Protein AF-A0A971U131-F1 (afdb_monomer_lite)

Sequence (62 aa):
QPATVSVDALGGRELDGIVERIGTIAGDRRGDTVYQVIISLQDADVSTLRWGMSAYVTIKVR

Structure (mmCIF, N/CA/C/O backbone):
data_AF-A0A971U131-F1
#
_entry.id   AF-A0A971U131-F1
#
loop_
_atom_site.group_PDB
_atom_site.id
_atom_site.type_symbol
_atom_site.label_atom_id
_atom_site.label_alt_id
_atom_site.label_comp_id
_atom_site.label_asym_id
_atom_site.label_entity_id
_atom_site.label_seq_id
_atom_site.pdbx_PDB_ins_code
_atom_site.Cartn_x
_atom_site.Cartn_y
_atom_site.Cartn_z
_atom_site.occupancy
_atom_site.B_iso_or_equiv
_atom_site.auth_seq_id
_atom_site.auth_comp_id
_atom_site.auth_asym_id
_atom_site.auth_atom_id
_atom_site.pdbx_PDB_model_num
ATOM 1 N N . GLN A 1 1 ? -9.137 0.271 -6.514 1.00 95.06 1 GLN A N 1
ATOM 2 C CA . GLN A 1 1 ? -8.491 -0.997 -6.121 1.00 95.06 1 GLN A CA 1
ATOM 3 C C . GLN A 1 1 ? -8.102 -0.903 -4.644 1.00 95.06 1 GLN A C 1
ATOM 5 O O . GLN A 1 1 ? -7.238 -0.084 -4.340 1.00 95.06 1 GLN A O 1
ATOM 10 N N . PRO A 1 2 ? -8.778 -1.626 -3.730 1.00 96.56 2 PRO A N 1
ATOM 11 C CA . PRO A 1 2 ? -8.546 -1.515 -2.285 1.00 96.56 2 PRO A CA 1
ATOM 12 C C . PRO A 1 2 ? -7.213 -2.128 -1.843 1.00 96.56 2 PRO A C 1
ATOM 14 O O . PRO A 1 2 ? -6.782 -3.149 -2.389 1.00 96.56 2 PRO A O 1
ATOM 17 N N . ALA A 1 3 ? -6.605 -1.538 -0.819 1.00 96.94 3 ALA A N 1
ATOM 18 C CA . ALA A 1 3 ? -5.410 -2.047 -0.166 1.00 96.94 3 ALA A CA 1
ATOM 19 C C . ALA A 1 3 ? -5.488 -1.846 1.354 1.00 96.94 3 ALA A C 1
ATOM 21 O O . ALA A 1 3 ? -6.096 -0.892 1.828 1.00 96.94 3 ALA A O 1
ATOM 22 N N . THR A 1 4 ? -4.840 -2.734 2.097 1.00 96.31 4 THR A N 1
ATOM 23 C CA . THR A 1 4 ? -4.608 -2.601 3.537 1.00 96.31 4 THR A CA 1
ATOM 24 C C . THR A 1 4 ? -3.123 -2.341 3.745 1.00 96.31 4 THR A C 1
ATOM 26 O O . THR A 1 4 ? -2.287 -3.066 3.201 1.00 96.31 4 THR A O 1
ATOM 29 N N . VAL A 1 5 ? -2.789 -1.289 4.486 1.00 94.94 5 VAL A N 1
ATOM 30 C CA . VAL A 1 5 ? -1.415 -0.836 4.721 1.00 94.94 5 VAL A CA 1
ATOM 31 C C . VAL A 1 5 ? -1.113 -0.920 6.211 1.00 94.94 5 VAL A C 1
ATOM 33 O O . VAL A 1 5 ? -1.850 -0.373 7.017 1.00 94.94 5 VAL A O 1
ATOM 36 N N . SER A 1 6 ? -0.013 -1.562 6.582 1.00 94.44 6 SER A N 1
ATOM 37 C CA . SER A 1 6 ? 0.487 -1.615 7.955 1.00 94.44 6 SER A CA 1
ATOM 38 C C . SER A 1 6 ? 1.881 -1.007 7.999 1.00 94.44 6 SER A C 1
ATOM 40 O O . SER A 1 6 ? 2.788 -1.487 7.323 1.00 94.44 6 SER A O 1
ATOM 42 N N . VAL A 1 7 ? 2.067 0.047 8.790 1.00 91.69 7 VAL A N 1
ATOM 43 C CA . VAL A 1 7 ? 3.370 0.709 8.942 1.00 91.69 7 VAL A CA 1
ATOM 44 C C . VAL A 1 7 ? 4.110 0.085 10.121 1.00 91.69 7 VAL A C 1
ATOM 46 O O . VAL A 1 7 ? 3.598 0.090 11.241 1.00 91.69 7 VAL A O 1
ATOM 49 N N . ASP A 1 8 ? 5.332 -0.400 9.894 1.00 89.25 8 ASP A N 1
ATOM 50 C CA . ASP A 1 8 ? 6.105 -1.134 10.911 1.00 89.25 8 ASP A CA 1
ATOM 51 C C . ASP A 1 8 ? 6.317 -0.302 12.182 1.00 89.25 8 ASP A C 1
ATOM 53 O O . ASP A 1 8 ? 6.185 -0.787 13.305 1.00 89.25 8 ASP A O 1
ATOM 57 N N . ALA A 1 9 ? 6.57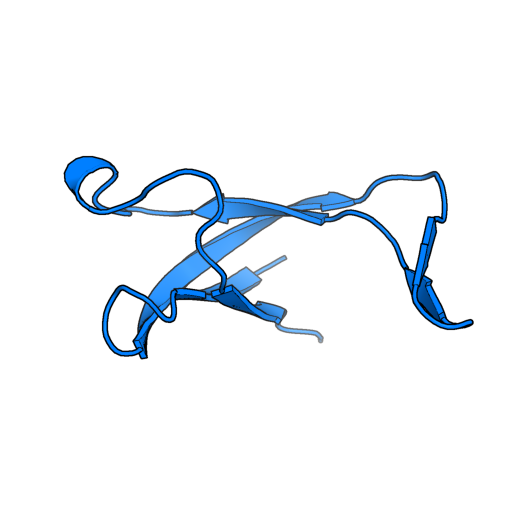5 0.995 12.000 1.00 88.38 9 ALA A N 1
ATOM 58 C CA . ALA A 1 9 ? 6.798 1.943 13.087 1.00 88.38 9 ALA A CA 1
ATOM 59 C C . ALA A 1 9 ? 5.539 2.248 13.923 1.00 88.38 9 ALA A C 1
ATOM 61 O O . ALA A 1 9 ? 5.663 2.788 15.019 1.00 88.38 9 ALA A O 1
ATOM 62 N N . LEU A 1 10 ? 4.339 1.911 13.434 1.00 86.81 10 LEU A N 1
ATOM 63 C CA . LEU A 1 10 ? 3.067 2.118 14.139 1.00 86.81 10 LEU A CA 1
ATOM 64 C C . LEU A 1 10 ? 2.587 0.859 14.877 1.00 86.81 10 LEU A C 1
ATOM 66 O O . LEU A 1 10 ? 1.415 0.762 15.236 1.00 86.81 10 LEU A O 1
ATOM 70 N N . GLY A 1 11 ? 3.475 -0.118 15.092 1.00 83.81 11 GLY A N 1
ATOM 71 C CA . GLY A 1 11 ? 3.157 -1.325 15.856 1.00 83.81 11 GLY A CA 1
ATOM 72 C C . GLY A 1 11 ? 2.150 -2.240 15.159 1.00 83.81 11 GLY A C 1
ATOM 73 O O . GLY A 1 11 ? 1.370 -2.907 15.830 1.00 83.81 11 GLY A O 1
ATOM 74 N N . GLY A 1 12 ? 2.142 -2.251 13.822 1.00 78.94 12 GLY A N 1
ATOM 75 C CA . GLY A 1 12 ? 1.265 -3.127 13.042 1.00 78.94 12 GLY A CA 1
ATOM 76 C C . GLY A 1 12 ? -0.173 -2.624 12.886 1.00 78.94 12 GLY A C 1
ATOM 77 O O . GLY A 1 12 ? -1.056 -3.406 12.546 1.00 78.94 12 GLY A O 1
ATOM 78 N N . ARG A 1 13 ? -0.442 -1.339 13.159 1.00 87.62 13 ARG A N 1
ATOM 79 C CA . ARG A 1 13 ? -1.768 -0.754 12.930 1.00 87.62 13 ARG A CA 1
ATOM 80 C C . ARG A 1 13 ? -2.105 -0.762 11.440 1.00 87.62 13 ARG A C 1
ATOM 82 O O . ARG A 1 13 ? -1.355 -0.213 10.632 1.00 87.62 13 ARG A O 1
ATOM 89 N N . GLU A 1 14 ? -3.259 -1.330 11.113 1.00 91.81 14 GLU A N 1
ATOM 90 C CA . GLU A 1 14 ? -3.783 -1.349 9.752 1.00 91.81 14 GLU A CA 1
ATOM 91 C C . GLU A 1 14 ? -4.476 -0.027 9.407 1.00 91.81 14 GLU A C 1
ATOM 93 O O . GLU A 1 14 ? -5.230 0.541 10.201 1.00 91.81 14 GLU A O 1
ATOM 98 N N . LEU A 1 15 ? -4.189 0.455 8.205 1.00 93.25 15 LEU A N 1
ATOM 99 C CA . LEU A 1 15 ? -4.758 1.634 7.579 1.00 93.25 15 LEU A CA 1
ATOM 100 C C . LEU A 1 15 ? -5.400 1.214 6.261 1.00 93.25 15 LEU A C 1
ATOM 102 O O . LEU A 1 15 ? -4.819 0.446 5.484 1.00 93.25 15 LEU A O 1
ATOM 106 N N . ASP A 1 16 ? -6.579 1.758 5.992 1.00 95.38 16 ASP A N 1
ATOM 107 C CA . ASP A 1 16 ? -7.236 1.568 4.710 1.00 95.38 16 ASP A CA 1
ATOM 108 C C . ASP A 1 16 ? -6.577 2.444 3.644 1.00 95.38 16 ASP A C 1
ATOM 110 O O . ASP A 1 16 ? -6.214 3.601 3.870 1.00 95.38 16 ASP A O 1
ATOM 114 N N . GLY A 1 17 ? -6.411 1.879 2.452 1.00 95.50 17 GLY A N 1
ATOM 115 C CA . GLY A 1 17 ? -5.790 2.557 1.329 1.00 95.50 17 GLY A CA 1
ATOM 116 C C . GLY A 1 17 ? -6.449 2.228 -0.001 1.00 95.50 17 GLY A C 1
ATOM 117 O O . GLY A 1 17 ? -7.099 1.195 -0.191 1.00 95.50 17 GLY A O 1
ATOM 118 N N . ILE A 1 18 ? -6.256 3.123 -0.963 1.00 96.88 18 ILE A N 1
ATOM 119 C CA . ILE A 1 18 ? -6.716 2.952 -2.339 1.00 96.88 18 ILE A CA 1
ATOM 120 C C . ILE A 1 18 ? -5.522 3.137 -3.266 1.00 96.88 18 ILE A C 1
ATOM 122 O O . ILE A 1 18 ? -4.823 4.145 -3.193 1.00 96.88 18 ILE A O 1
ATOM 126 N N . VAL A 1 19 ? -5.293 2.169 -4.158 1.00 96.56 19 VAL A N 1
ATOM 127 C CA . VAL A 1 19 ? -4.310 2.335 -5.236 1.00 96.56 19 VAL A CA 1
ATOM 128 C C . VAL A 1 19 ? -4.793 3.450 -6.158 1.00 96.56 19 VAL A C 1
ATOM 130 O O . VAL A 1 19 ? -5.826 3.311 -6.815 1.00 96.56 19 VAL A O 1
ATOM 133 N N . GLU A 1 20 ? -4.035 4.540 -6.190 1.00 97.06 20 GLU A N 1
ATOM 134 C CA . GLU A 1 20 ? -4.323 5.734 -6.980 1.00 97.06 20 GLU A CA 1
ATOM 13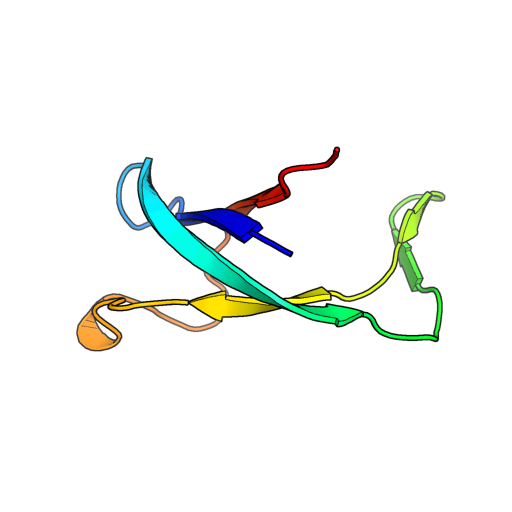5 C C . GLU A 1 20 ? -3.680 5.638 -8.363 1.00 97.06 20 GLU A C 1
ATOM 137 O O . GLU A 1 20 ? -4.302 5.949 -9.378 1.00 97.06 20 GLU A O 1
ATOM 142 N N . ARG A 1 21 ? -2.428 5.167 -8.417 1.00 96.88 21 ARG A N 1
ATOM 143 C CA . ARG A 1 21 ? -1.667 5.082 -9.663 1.00 96.88 21 ARG A CA 1
ATOM 144 C C . ARG A 1 21 ? -0.658 3.947 -9.635 1.00 96.88 21 ARG A C 1
ATOM 146 O O . ARG A 1 21 ? -0.030 3.683 -8.614 1.00 96.88 21 ARG A O 1
ATOM 153 N N . ILE A 1 22 ? -0.447 3.341 -10.799 1.00 96.81 22 ILE A N 1
ATOM 154 C CA . ILE A 1 22 ? 0.658 2.419 -11.062 1.00 96.81 22 ILE A CA 1
ATOM 155 C C . ILE A 1 22 ? 1.559 3.080 -12.109 1.00 96.81 22 ILE A C 1
ATOM 157 O O . ILE A 1 22 ? 1.079 3.595 -13.121 1.00 96.81 22 ILE A O 1
ATOM 161 N N . GLY A 1 23 ? 2.859 3.136 -11.836 1.00 96.38 23 GLY A N 1
ATOM 162 C CA . GLY A 1 23 ? 3.856 3.624 -12.780 1.00 96.38 23 GLY A CA 1
ATOM 163 C C . GLY A 1 23 ? 3.918 2.726 -14.014 1.00 96.38 23 GLY A C 1
ATOM 164 O O . GLY A 1 23 ? 3.772 1.515 -13.914 1.00 96.38 23 GLY A O 1
ATOM 165 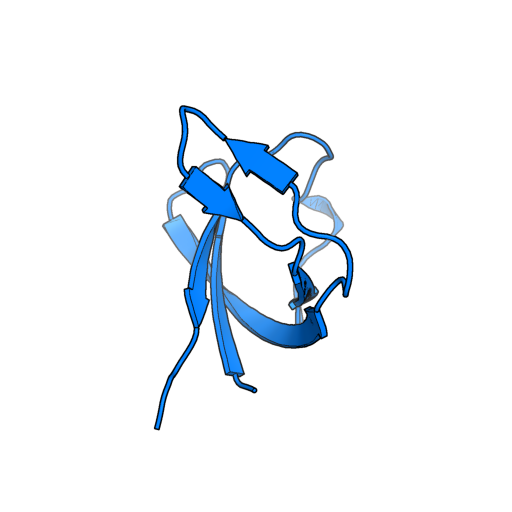N N . THR A 1 24 ? 4.143 3.318 -15.184 1.00 96.00 24 THR A N 1
ATOM 166 C CA . THR A 1 24 ? 4.233 2.587 -16.462 1.00 96.00 24 THR A CA 1
ATOM 167 C C . THR A 1 24 ? 5.655 2.152 -16.806 1.00 96.00 24 THR A C 1
ATOM 169 O O . THR A 1 24 ? 5.857 1.409 -17.761 1.00 96.00 24 THR A O 1
ATOM 172 N N . ILE A 1 25 ? 6.641 2.626 -16.043 1.00 96.31 25 ILE A N 1
ATOM 173 C CA . ILE A 1 25 ? 8.052 2.293 -16.215 1.00 96.31 25 ILE A CA 1
ATOM 174 C C . ILE A 1 25 ? 8.411 1.232 -15.180 1.00 96.31 25 ILE A C 1
ATOM 176 O O . ILE A 1 25 ? 8.223 1.439 -13.979 1.00 96.31 25 ILE A O 1
ATOM 180 N N . ALA A 1 26 ? 8.921 0.109 -15.671 1.00 96.06 26 ALA A N 1
ATOM 181 C CA . ALA A 1 26 ? 9.462 -0.959 -14.851 1.00 96.06 26 ALA A CA 1
ATOM 182 C C . ALA A 1 26 ? 10.772 -0.527 -14.173 1.00 96.06 26 ALA A C 1
ATOM 184 O O . ALA A 1 26 ? 11.621 0.119 -14.788 1.00 96.06 26 ALA A O 1
ATOM 185 N N . GLY A 1 27 ? 10.941 -0.920 -12.916 1.00 95.81 27 GLY A N 1
ATOM 186 C CA . GLY A 1 27 ? 12.209 -0.898 -12.197 1.00 95.81 27 GLY A CA 1
ATOM 187 C C . GLY A 1 27 ? 12.759 -2.309 -12.005 1.00 95.81 27 GLY A C 1
ATOM 188 O O . GLY A 1 27 ? 12.021 -3.288 -12.104 1.00 95.81 27 GLY A O 1
ATOM 189 N N . ASP A 1 28 ? 14.049 -2.398 -11.688 1.00 96.38 28 ASP A N 1
ATOM 190 C CA . ASP A 1 28 ? 14.693 -3.637 -11.247 1.00 96.38 28 ASP A CA 1
ATOM 191 C C . ASP A 1 28 ? 14.896 -3.608 -9.730 1.00 96.38 28 ASP A C 1
ATOM 193 O O . ASP A 1 28 ? 15.345 -2.604 -9.163 1.00 96.38 28 ASP A O 1
ATOM 197 N N . ARG A 1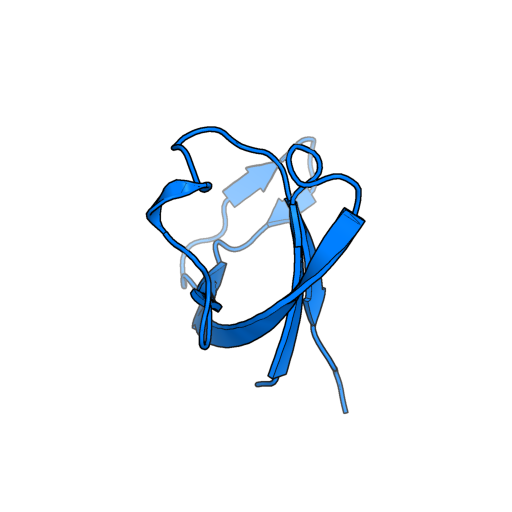 29 ? 14.575 -4.714 -9.059 1.00 94.81 29 ARG A N 1
ATOM 198 C CA . ARG A 1 29 ? 14.920 -4.921 -7.655 1.00 94.81 29 ARG A CA 1
ATOM 199 C C . ARG A 1 29 ? 15.392 -6.349 -7.446 1.00 94.81 29 ARG A C 1
ATOM 201 O O . ARG A 1 29 ? 14.585 -7.258 -7.328 1.00 94.81 29 ARG A O 1
ATOM 208 N N . ARG A 1 30 ? 16.711 -6.525 -7.314 1.00 94.19 30 ARG A N 1
ATOM 209 C CA . ARG A 1 30 ? 17.349 -7.841 -7.099 1.00 94.19 30 ARG A CA 1
ATOM 210 C C . ARG A 1 30 ? 16.994 -8.851 -8.204 1.00 94.19 30 ARG A C 1
ATOM 212 O O . ARG A 1 30 ? 16.857 -10.035 -7.919 1.00 94.19 30 ARG A O 1
ATOM 219 N N . GLY A 1 31 ? 16.875 -8.376 -9.446 1.00 95.56 31 GLY A N 1
ATOM 220 C CA . GLY A 1 31 ? 16.493 -9.197 -10.596 1.00 95.56 31 GLY A CA 1
ATOM 221 C C . GLY A 1 31 ? 14.984 -9.333 -10.811 1.00 95.56 31 GLY A C 1
ATOM 222 O O . GLY A 1 31 ? 14.577 -9.872 -11.838 1.00 95.56 31 GLY A O 1
ATOM 223 N N . ASP A 1 32 ? 14.154 -8.822 -9.895 1.00 96.62 32 ASP A N 1
ATOM 224 C CA . ASP A 1 32 ? 12.708 -8.761 -10.093 1.00 96.62 32 ASP A CA 1
ATOM 225 C C . ASP A 1 32 ? 12.311 -7.486 -10.839 1.00 96.62 32 ASP A C 1
ATOM 227 O O . ASP A 1 32 ? 12.767 -6.383 -10.526 1.00 96.62 32 ASP A O 1
ATOM 231 N N . THR A 1 33 ? 11.381 -7.630 -11.786 1.00 96.38 33 THR A N 1
ATO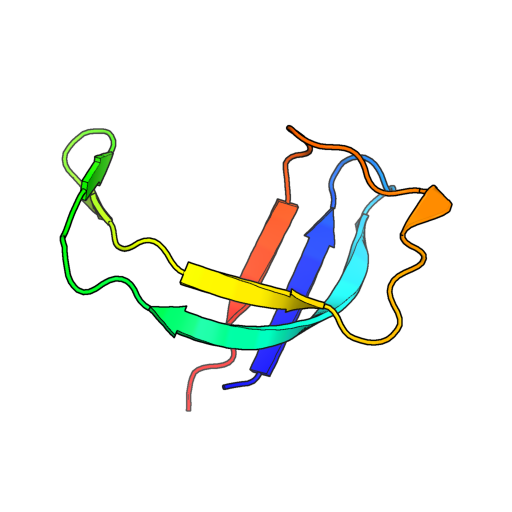M 232 C CA . THR A 1 33 ? 10.709 -6.491 -12.417 1.00 96.38 33 THR A CA 1
ATOM 233 C C . THR A 1 33 ? 9.623 -5.959 -11.490 1.00 96.38 33 THR A C 1
ATOM 235 O O . THR A 1 33 ? 8.638 -6.644 -11.214 1.00 96.38 33 THR A O 1
ATOM 238 N N . VAL A 1 34 ? 9.779 -4.720 -11.029 1.00 96.88 34 VAL A N 1
ATOM 239 C CA . VAL A 1 34 ? 8.858 -4.071 -10.089 1.00 96.88 34 VAL A CA 1
ATOM 240 C C . VAL A 1 34 ? 8.256 -2.804 -10.682 1.00 96.88 34 VAL A C 1
ATOM 242 O O . VAL A 1 34 ? 8.895 -2.097 -11.455 1.00 96.88 34 VAL A O 1
ATOM 245 N N . TYR A 1 35 ? 7.028 -2.478 -10.283 1.00 96.75 35 TYR A N 1
ATOM 246 C CA . TYR A 1 35 ? 6.359 -1.236 -10.670 1.00 96.75 35 TYR A CA 1
ATOM 247 C C . TYR A 1 35 ? 6.061 -0.400 -9.435 1.00 96.75 35 TYR A C 1
ATOM 249 O O . TYR A 1 35 ? 5.610 -0.914 -8.411 1.00 96.75 35 TYR A O 1
ATOM 257 N N . GLN A 1 36 ? 6.298 0.907 -9.533 1.00 96.31 36 GLN A N 1
ATOM 258 C CA . GLN A 1 36 ? 5.948 1.826 -8.459 1.00 96.31 36 GLN A CA 1
ATOM 259 C C . GLN A 1 36 ? 4.426 1.962 -8.366 1.00 96.31 36 GLN A C 1
ATOM 261 O O . GLN A 1 36 ? 3.766 2.274 -9.355 1.00 96.31 36 GLN A O 1
ATOM 266 N N . VAL A 1 37 ? 3.879 1.788 -7.166 1.00 96.50 37 VAL A N 1
ATOM 267 C CA . VAL A 1 37 ? 2.455 1.981 -6.881 1.00 96.50 37 VAL A CA 1
ATOM 268 C C . VAL A 1 37 ? 2.303 3.134 -5.896 1.00 96.50 37 VAL A C 1
ATOM 270 O O . VAL A 1 37 ? 2.984 3.171 -4.874 1.00 96.50 37 VAL A O 1
ATOM 273 N N . ILE A 1 38 ? 1.421 4.081 -6.212 1.00 96.19 38 ILE A N 1
ATOM 274 C CA . ILE A 1 38 ? 1.020 5.167 -5.314 1.00 96.19 38 ILE A CA 1
ATOM 275 C C . ILE A 1 38 ? -0.306 4.769 -4.673 1.00 96.19 38 ILE A C 1
ATOM 277 O O . ILE A 1 38 ? -1.273 4.451 -5.373 1.00 96.19 38 ILE A O 1
ATOM 281 N N . ILE A 1 39 ? -0.333 4.769 -3.342 1.00 95.94 39 ILE A N 1
ATOM 282 C CA . ILE A 1 39 ? -1.499 4.414 -2.536 1.00 95.94 39 ILE A CA 1
ATOM 283 C C . ILE A 1 39 ? -1.886 5.633 -1.713 1.00 95.94 39 ILE A C 1
ATOM 285 O O . ILE A 1 39 ? -1.070 6.161 -0.958 1.00 95.94 39 ILE A O 1
ATOM 289 N N . SER A 1 40 ? -3.136 6.054 -1.856 1.00 95.19 40 SER A N 1
ATOM 290 C CA . SER A 1 40 ? -3.741 7.082 -1.021 1.00 95.19 40 SER A CA 1
ATOM 291 C C . SER A 1 40 ? -4.275 6.428 0.253 1.00 95.19 40 SER A C 1
ATOM 293 O O . SER A 1 40 ? -5.093 5.508 0.172 1.00 95.19 40 SER A O 1
ATOM 295 N N . LEU A 1 41 ? -3.779 6.864 1.413 1.00 93.81 41 LEU A N 1
ATOM 296 C CA . LEU A 1 41 ? -4.239 6.401 2.723 1.00 93.81 41 LEU A CA 1
ATOM 297 C C . LEU A 1 41 ? -5.508 7.156 3.125 1.00 93.81 41 LEU A C 1
ATOM 299 O O . LEU A 1 41 ? -5.568 8.377 2.988 1.00 93.81 41 LEU A O 1
ATOM 303 N N . GLN A 1 42 ? -6.497 6.433 3.636 1.00 92.38 42 GLN A N 1
ATOM 304 C CA . GLN A 1 42 ? -7.761 6.988 4.114 1.00 92.38 42 GLN A CA 1
ATOM 305 C C . GLN A 1 42 ? -7.699 7.167 5.632 1.00 92.38 42 GLN A C 1
ATOM 307 O O . GLN A 1 42 ? -7.217 6.282 6.336 1.00 92.38 42 GLN A O 1
ATOM 312 N N . ASP A 1 43 ? -8.154 8.324 6.122 1.00 82.44 43 ASP A N 1
ATOM 313 C CA . ASP A 1 43 ? -8.275 8.646 7.554 1.00 82.44 43 ASP A CA 1
ATOM 314 C C . ASP A 1 43 ? -7.011 8.383 8.399 1.00 82.44 43 ASP A C 1
ATOM 316 O O . ASP A 1 43 ? -7.071 8.123 9.603 1.00 82.44 43 ASP A O 1
ATOM 320 N N . ALA A 1 44 ? -5.833 8.463 7.774 1.00 82.62 44 ALA A N 1
ATOM 321 C CA . ALA A 1 44 ? -4.567 8.258 8.458 1.00 82.62 44 ALA A CA 1
ATOM 322 C C . ALA A 1 44 ? -4.177 9.497 9.277 1.00 82.62 44 ALA A C 1
ATOM 324 O O . ALA A 1 44 ? -4.152 10.620 8.769 1.00 82.62 44 ALA A O 1
ATOM 325 N N . ASP A 1 45 ? -3.788 9.286 10.536 1.00 85.44 45 ASP A N 1
ATOM 326 C CA . ASP A 1 45 ? -3.209 10.341 11.366 1.00 85.44 45 ASP A CA 1
ATOM 327 C C . ASP A 1 45 ? -1.787 10.681 10.890 1.00 85.44 45 ASP A C 1
ATOM 329 O O . ASP A 1 45 ? -0.784 10.100 11.324 1.00 85.44 45 ASP A O 1
ATOM 333 N N . VAL A 1 46 ? -1.707 11.660 9.988 1.00 81.00 46 VAL A N 1
ATOM 334 C CA . VAL A 1 46 ? -0.459 12.147 9.383 1.00 81.00 46 VAL A CA 1
ATOM 335 C C . VAL A 1 46 ? 0.558 12.647 10.410 1.00 81.00 46 VAL A C 1
ATOM 337 O O . VAL A 1 46 ? 1.755 12.650 10.121 1.00 81.00 46 VAL A O 1
ATOM 340 N N . SER A 1 47 ? 0.129 13.022 11.622 1.00 85.31 47 SER A N 1
ATOM 341 C CA . SER A 1 47 ? 1.036 13.496 12.674 1.00 85.31 47 SER A CA 1
ATOM 342 C C . SER A 1 47 ? 1.982 12.400 13.179 1.00 85.31 47 SER A C 1
ATOM 344 O O . SER A 1 47 ? 3.067 12.703 13.690 1.00 85.31 47 SER A O 1
ATOM 346 N N . THR A 1 48 ? 1.625 11.131 12.962 1.00 86.69 48 THR A N 1
ATOM 347 C CA . THR A 1 48 ? 2.405 9.950 13.362 1.00 86.69 48 THR A CA 1
ATOM 348 C C . THR A 1 48 ? 3.280 9.386 12.240 1.00 86.69 48 THR A C 1
ATOM 350 O O . THR A 1 48 ? 4.230 8.656 12.512 1.00 86.69 48 THR A O 1
ATOM 353 N N . LEU A 1 49 ? 3.024 9.766 10.984 1.00 89.88 49 LEU A N 1
ATOM 354 C CA . LEU A 1 49 ? 3.737 9.257 9.812 1.00 89.88 49 LEU A CA 1
ATOM 355 C C . LEU A 1 49 ? 4.972 10.104 9.486 1.00 89.88 49 LEU A C 1
ATOM 357 O O . LEU A 1 49 ? 4.961 11.333 9.587 1.00 89.88 49 LEU A O 1
ATOM 361 N N . ARG A 1 50 ? 6.070 9.457 9.088 1.00 91.25 50 ARG A N 1
ATOM 362 C CA . ARG A 1 50 ? 7.314 10.120 8.666 1.00 91.25 50 ARG A CA 1
ATOM 363 C C . ARG A 1 50 ? 7.836 9.510 7.374 1.00 91.25 50 ARG A C 1
ATOM 365 O O . ARG A 1 50 ? 7.669 8.321 7.110 1.00 91.25 50 ARG A O 1
ATOM 372 N N . TRP A 1 51 ? 8.520 10.336 6.590 1.00 92.38 51 TRP A N 1
ATOM 373 C CA . TRP A 1 51 ? 9.216 9.887 5.391 1.00 92.38 51 TRP A CA 1
ATOM 374 C C . TRP A 1 51 ? 10.278 8.836 5.723 1.00 92.38 51 TRP A C 1
ATOM 376 O O . TRP A 1 51 ? 10.958 8.927 6.743 1.00 92.38 51 TRP A O 1
ATOM 386 N N . GLY A 1 52 ? 10.413 7.840 4.846 1.00 92.19 52 GLY A N 1
ATOM 387 C CA . GLY A 1 52 ? 11.363 6.738 5.015 1.00 92.19 52 GLY A CA 1
ATOM 388 C C . GLY A 1 52 ? 10.868 5.587 5.898 1.00 92.19 52 GLY A C 1
ATOM 389 O O . GLY A 1 52 ? 11.576 4.590 6.021 1.00 92.19 52 GLY A O 1
ATOM 390 N N . MET A 1 53 ? 9.666 5.679 6.481 1.00 93.25 53 MET A N 1
ATOM 391 C CA . MET A 1 53 ? 9.046 4.538 7.159 1.00 93.25 53 MET A CA 1
ATOM 392 C C . MET A 1 53 ? 8.789 3.389 6.177 1.00 93.25 53 MET A C 1
ATOM 394 O O . MET A 1 53 ? 8.384 3.605 5.035 1.00 93.25 53 MET A O 1
ATOM 398 N N . SER A 1 54 ? 9.015 2.164 6.648 1.00 93.94 54 SER A N 1
ATOM 399 C CA . SER A 1 54 ? 8.656 0.945 5.921 1.00 93.94 54 SER A CA 1
ATOM 400 C C . SER A 1 54 ? 7.229 0.531 6.261 1.00 93.94 54 SER A C 1
ATOM 402 O O . SER A 1 54 ? 6.753 0.750 7.378 1.00 93.94 54 SER A O 1
ATOM 404 N N . ALA A 1 55 ? 6.543 -0.040 5.278 1.00 93.31 55 ALA A N 1
ATOM 405 C CA . ALA A 1 55 ? 5.179 -0.509 5.426 1.00 93.31 55 ALA A CA 1
ATOM 406 C C . ALA A 1 55 ? 4.972 -1.806 4.646 1.00 93.31 55 ALA A C 1
ATOM 408 O O . ALA A 1 55 ? 5.501 -1.977 3.545 1.00 93.31 55 ALA A O 1
ATOM 409 N N . TYR A 1 56 ? 4.146 -2.680 5.205 1.00 95.44 56 TYR A N 1
ATOM 410 C CA . TYR A 1 56 ? 3.574 -3.820 4.513 1.00 95.44 56 TYR A CA 1
ATOM 411 C C . TYR A 1 56 ? 2.256 -3.418 3.872 1.00 95.44 56 TYR A C 1
ATOM 413 O O . TYR A 1 56 ? 1.430 -2.737 4.478 1.00 95.44 56 TYR A O 1
ATOM 421 N N . VAL A 1 57 ? 2.054 -3.851 2.633 1.00 95.62 57 VAL A N 1
ATOM 422 C CA . VAL A 1 57 ? 0.873 -3.505 1.848 1.00 95.62 57 VAL A CA 1
ATOM 423 C C . VAL A 1 57 ? 0.268 -4.774 1.275 1.00 95.62 57 VAL A C 1
ATOM 425 O O . VAL A 1 57 ? 0.939 -5.521 0.566 1.00 95.62 57 VAL A O 1
ATOM 428 N N . THR A 1 58 ? -1.021 -4.973 1.526 1.00 96.56 58 THR A N 1
ATOM 429 C CA . THR A 1 58 ? -1.815 -6.045 0.925 1.00 96.56 58 THR A CA 1
ATOM 430 C C . THR A 1 58 ? -2.831 -5.441 -0.032 1.00 96.56 58 THR A C 1
ATOM 432 O O . THR A 1 58 ? -3.735 -4.722 0.385 1.00 96.56 58 THR A O 1
ATOM 435 N N . ILE A 1 59 ? -2.702 -5.732 -1.326 1.00 96.44 59 ILE A N 1
ATOM 436 C CA . ILE A 1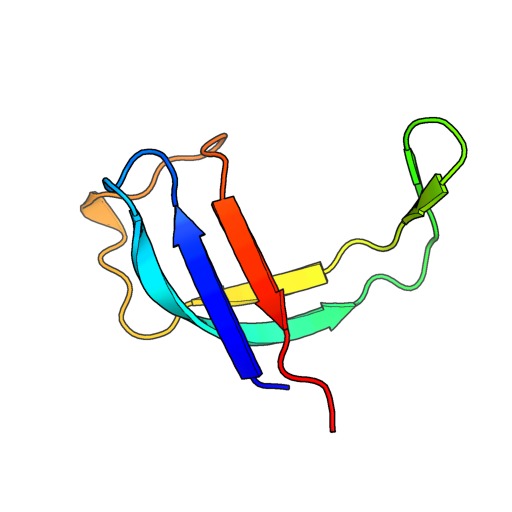 59 ? -3.627 -5.262 -2.365 1.00 96.44 59 ILE A CA 1
ATOM 437 C C . ILE A 1 59 ? -4.672 -6.355 -2.626 1.00 96.44 59 ILE A C 1
ATOM 439 O O . ILE A 1 59 ? -4.315 -7.483 -2.962 1.00 96.44 59 ILE A O 1
ATOM 443 N N . LYS A 1 60 ? -5.967 -6.036 -2.500 1.00 94.69 60 LYS A N 1
ATOM 444 C CA . LYS A 1 60 ? -7.055 -7.019 -2.667 1.00 94.69 60 LYS A CA 1
ATOM 445 C C . LYS A 1 60 ? -7.328 -7.315 -4.140 1.00 94.69 60 LYS A C 1
ATOM 447 O O . LYS A 1 60 ? -8.051 -6.567 -4.790 1.00 94.69 60 LYS A O 1
ATOM 452 N N . VAL A 1 61 ? -6.774 -8.395 -4.677 1.00 90.56 61 VAL A N 1
ATOM 453 C CA . VAL A 1 61 ? -7.067 -8.875 -6.042 1.00 90.56 61 VAL A CA 1
ATOM 454 C C . VAL A 1 61 ? -8.402 -9.632 -6.082 1.00 90.56 61 VAL A C 1
ATOM 456 O O . VAL A 1 61 ? -8.766 -10.276 -5.099 1.00 90.56 61 VAL A O 1
ATOM 459 N N . ARG A 1 62 ? -9.139 -9.512 -7.192 1.00 68.75 62 ARG A N 1
ATOM 460 C CA . ARG A 1 62 ? -10.383 -10.253 -7.453 1.00 68.75 62 ARG A CA 1
ATOM 461 C C . ARG A 1 62 ? -10.106 -11.452 -8.346 1.00 68.75 62 ARG A C 1
ATOM 463 O O . ARG A 1 62 ? -9.283 -11.282 -9.271 1.00 68.75 62 ARG A O 1
#

Secondary structure (DSSP, 8-state):
-EEEEEEGGGTT-EEEEEEEEEEEEEEEETTEEEEEEEEEESS--TTT--TT--EEEEE---

Foldseek 3Di:
DKKWKAWVQVVRDIWIKDFPDWAPDWDDDPNDTDIDTDIDTDPDPCVSDDPPTDMDMDDDDD

pLDDT: mean 92.63, std 5.47, range [68.75, 97.06]

Radius of gyration: 12.69 Å; chains: 1; bounding box: 28×24×32 Å